Protein AF-A0A5A9EQP7-F1 (afdb_monomer_lite)

Radius of gyration: 14.9 Å; chains: 1; bounding box: 34×25×43 Å

Foldseek 3Di:
DQFAEAEDQVPDDQDPDPQSNVQQVVQVVVCSRCVPDAPDWDDDPNDIWGKHWDDRPQKIKMWTWDKDWDFDPPPDWDDDPNDIDRDIHIYIYTDDIDMDGD

Sequence (102 aa):
MIRPVLVDYNGIAFPADDDDAAALHAVLLKTIRNPFKPDHVQPLAGEPVLVMSINHGRRAAGVAYRFDVRSPPPGTVYRVGNRLTDEPYVLLSIRHMVVGTR

pLDDT: mean 83.04, std 14.2, range [38.78, 96.12]

Structure (mmCIF, N/CA/C/O backbone):
data_AF-A0A5A9EQP7-F1
#
_entry.id   AF-A0A5A9EQP7-F1
#
loop_
_atom_site.group_PDB
_atom_site.id
_atom_site.type_symbol
_atom_site.label_atom_id
_atom_site.label_alt_id
_atom_site.label_comp_id
_atom_site.label_asym_id
_atom_site.label_entity_id
_atom_site.label_seq_id
_atom_site.pdbx_PDB_ins_code
_atom_site.Cartn_x
_atom_site.Cartn_y
_atom_site.Cartn_z
_atom_site.occupancy
_atom_site.B_iso_or_equiv
_atom_site.auth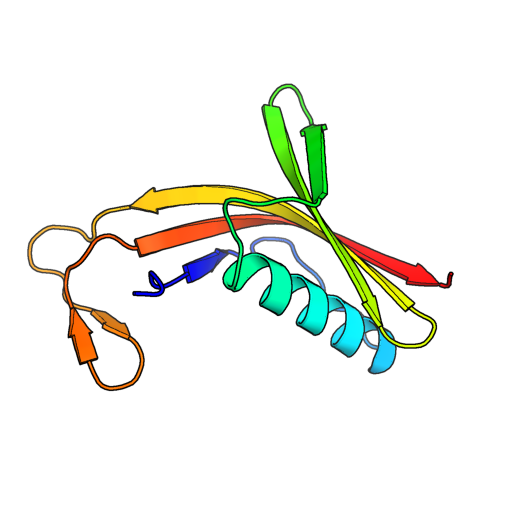_seq_id
_atom_site.auth_comp_id
_atom_site.auth_asym_id
_atom_site.auth_atom_id
_atom_site.pdbx_PDB_model_num
ATOM 1 N N . MET A 1 1 ? -0.955 14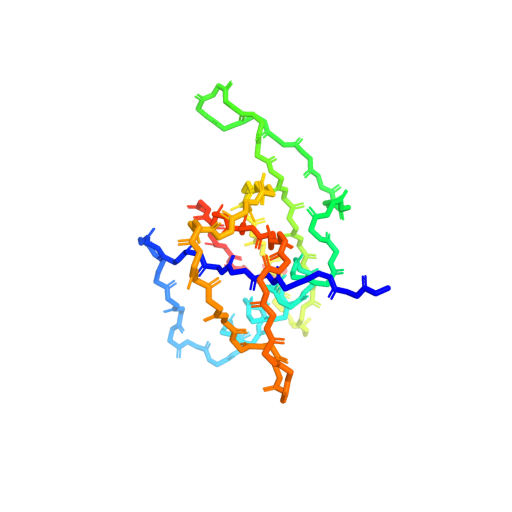.056 12.876 1.00 39.47 1 MET A N 1
ATOM 2 C CA . MET A 1 1 ? -0.673 12.726 13.458 1.00 39.47 1 MET A CA 1
ATOM 3 C C . MET A 1 1 ? -0.874 11.695 12.349 1.00 39.47 1 MET A C 1
ATOM 5 O O . MET A 1 1 ? -1.934 11.714 11.736 1.00 39.47 1 MET A O 1
ATOM 9 N N . ILE A 1 2 ? 0.152 10.916 11.988 1.00 38.78 2 ILE A N 1
ATOM 10 C CA . ILE A 1 2 ? 0.105 9.966 10.857 1.00 38.78 2 ILE A CA 1
ATOM 11 C C . ILE A 1 2 ? -0.498 8.655 11.378 1.00 38.78 2 ILE A C 1
ATOM 13 O O . ILE A 1 2 ? 0.044 8.074 12.314 1.00 38.78 2 ILE A O 1
ATOM 17 N N . ARG A 1 3 ? -1.642 8.230 10.829 1.00 42.56 3 ARG A N 1
ATOM 18 C CA . ARG A 1 3 ? -2.318 6.986 11.234 1.00 42.56 3 ARG A CA 1
ATOM 19 C C . ARG A 1 3 ? -1.489 5.767 10.798 1.00 42.56 3 ARG A C 1
ATOM 21 O O . ARG A 1 3 ? -0.893 5.826 9.722 1.00 42.56 3 ARG A O 1
ATOM 28 N N . PRO A 1 4 ? -1.441 4.682 11.589 1.00 39.66 4 PRO A N 1
ATOM 29 C CA . PRO A 1 4 ? -0.756 3.454 11.193 1.00 39.66 4 PRO A CA 1
ATOM 30 C C . PRO A 1 4 ? -1.414 2.845 9.952 1.00 39.66 4 PRO A C 1
ATOM 32 O O . PRO A 1 4 ? -2.640 2.858 9.831 1.00 39.66 4 PRO A O 1
ATOM 35 N N . VAL A 1 5 ? -0.585 2.337 9.037 1.00 48.38 5 VAL A N 1
ATOM 36 C CA . VAL A 1 5 ? -1.006 1.769 7.755 1.00 48.38 5 VAL A CA 1
ATOM 37 C C . VAL A 1 5 ? -0.562 0.310 7.663 1.00 48.38 5 VAL A C 1
ATOM 39 O O . VAL A 1 5 ? 0.636 0.039 7.709 1.00 48.38 5 VAL A O 1
ATOM 42 N N . LEU A 1 6 ? -1.508 -0.621 7.532 1.00 45.94 6 LEU A N 1
ATOM 43 C CA . LEU A 1 6 ? -1.233 -2.040 7.267 1.00 45.94 6 LEU A CA 1
ATOM 44 C C . LEU A 1 6 ? -1.376 -2.326 5.773 1.00 45.94 6 LEU A C 1
ATOM 46 O O . LEU A 1 6 ? -2.305 -1.816 5.157 1.00 45.94 6 LEU A O 1
ATOM 50 N N . VAL A 1 7 ? -0.481 -3.130 5.199 1.00 57.75 7 VAL A N 1
ATOM 51 C CA . VAL A 1 7 ? -0.490 -3.470 3.768 1.00 57.75 7 VAL A CA 1
ATOM 52 C C . VAL A 1 7 ? -0.698 -4.974 3.617 1.00 57.75 7 VAL A C 1
ATOM 54 O O . VAL A 1 7 ? 0.131 -5.754 4.081 1.00 57.75 7 VAL A O 1
ATOM 57 N N . ASP A 1 8 ? -1.806 -5.374 2.994 1.00 61.19 8 ASP A N 1
ATOM 58 C CA . ASP A 1 8 ? -2.056 -6.769 2.615 1.00 61.19 8 ASP A CA 1
ATOM 59 C C . ASP A 1 8 ? -1.457 -7.043 1.222 1.00 61.19 8 ASP A C 1
ATOM 61 O O . ASP A 1 8 ? -1.841 -6.388 0.249 1.00 61.19 8 ASP A O 1
ATOM 65 N N . TYR A 1 9 ? -0.506 -7.984 1.150 1.00 60.06 9 TYR A N 1
ATOM 66 C CA . TYR A 1 9 ? 0.213 -8.379 -0.070 1.00 60.06 9 TYR A CA 1
ATOM 67 C C . TYR A 1 9 ? -0.318 -9.662 -0.724 1.00 60.06 9 TYR A C 1
ATOM 69 O O . TYR A 1 9 ? 0.360 -10.222 -1.588 1.00 60.06 9 TYR A O 1
ATOM 77 N N . ASN A 1 10 ? -1.484 -10.173 -0.320 1.00 53.34 10 ASN A N 1
ATOM 78 C CA . ASN A 1 10 ? -2.037 -11.403 -0.888 1.00 53.34 10 ASN A CA 1
ATOM 79 C C . ASN A 1 10 ? -2.038 -11.371 -2.436 1.00 53.34 10 ASN A C 1
ATOM 81 O O . ASN A 1 10 ? -2.802 -10.633 -3.053 1.00 53.34 10 ASN A O 1
ATOM 85 N N . GLY A 1 11 ? -1.173 -12.187 -3.058 1.00 51.34 11 GLY A N 1
ATOM 86 C CA . GLY A 1 11 ? -1.052 -12.323 -4.517 1.00 51.34 11 GLY A CA 1
ATOM 87 C C . GLY A 1 11 ? -0.003 -11.439 -5.208 1.00 51.34 11 GLY A C 1
ATOM 88 O O . GLY A 1 11 ? -0.021 -11.348 -6.434 1.00 51.34 11 GLY A O 1
ATOM 89 N N . ILE A 1 12 ? 0.906 -10.793 -4.471 1.00 58.34 12 ILE A N 1
ATOM 90 C CA . ILE A 1 12 ? 1.898 -9.868 -5.042 1.00 58.34 12 ILE A CA 1
ATOM 91 C C . ILE A 1 12 ? 3.274 -10.532 -5.145 1.00 58.34 12 ILE A C 1
ATOM 93 O O . ILE A 1 12 ? 3.868 -10.917 -4.140 1.00 58.34 12 ILE A O 1
ATOM 97 N N . ALA A 1 13 ? 3.796 -10.631 -6.371 1.00 57.75 13 ALA A N 1
ATOM 98 C CA . ALA A 1 13 ? 5.179 -11.014 -6.635 1.00 57.75 13 ALA A CA 1
ATOM 99 C C . ALA A 1 13 ? 6.052 -9.757 -6.748 1.00 57.75 13 ALA A C 1
ATOM 101 O O . ALA A 1 13 ? 5.717 -8.831 -7.490 1.00 57.75 13 ALA A O 1
ATOM 102 N N . PHE A 1 14 ? 7.172 -9.729 -6.027 1.00 61.84 14 PHE A N 1
ATOM 103 C CA . PHE A 1 14 ? 8.190 -8.700 -6.217 1.00 61.84 14 PHE A CA 1
ATOM 104 C C . PHE A 1 14 ? 9.129 -9.107 -7.367 1.00 61.84 14 PHE A C 1
ATOM 106 O O . PHE A 1 14 ? 9.474 -10.286 -7.479 1.00 61.84 14 PHE A O 1
ATOM 113 N N . PRO A 1 15 ? 9.529 -8.164 -8.234 1.00 66.25 15 PRO A N 1
ATOM 114 C CA . PRO A 1 15 ? 10.505 -8.403 -9.286 1.00 66.25 15 PRO A CA 1
ATOM 115 C C . PRO A 1 15 ? 11.868 -8.743 -8.674 1.00 66.25 15 PRO A C 1
ATOM 117 O O . PRO A 1 15 ? 12.208 -8.270 -7.592 1.00 66.25 15 PRO A O 1
ATOM 120 N N . ALA A 1 16 ? 12.640 -9.574 -9.377 1.00 66.75 16 ALA A N 1
ATOM 121 C CA . ALA A 1 16 ? 13.981 -9.981 -8.953 1.00 66.75 16 ALA A CA 1
ATOM 122 C C . ALA A 1 16 ? 15.057 -8.907 -9.213 1.00 66.75 16 ALA A C 1
ATOM 124 O O . ALA A 1 16 ? 16.170 -9.035 -8.716 1.00 66.75 16 ALA A O 1
ATOM 125 N N . ASP A 1 17 ? 14.740 -7.888 -10.014 1.00 83.19 17 ASP A N 1
ATOM 126 C CA . ASP A 1 17 ? 15.631 -6.775 -10.343 1.00 83.19 17 ASP A CA 1
ATOM 127 C C . ASP A 1 17 ? 15.580 -5.701 -9.243 1.00 83.19 17 ASP A C 1
ATOM 129 O O . ASP A 1 17 ? 14.498 -5.251 -8.850 1.00 83.19 17 ASP A O 1
ATOM 133 N N . ASP A 1 18 ? 16.754 -5.299 -8.745 1.00 83.12 18 ASP A N 1
ATOM 134 C CA . ASP A 1 18 ? 16.889 -4.371 -7.616 1.00 83.12 18 ASP A CA 1
ATOM 135 C C . ASP A 1 18 ? 16.307 -2.978 -7.914 1.00 83.12 18 ASP A C 1
ATOM 137 O O . ASP A 1 18 ? 15.703 -2.365 -7.028 1.00 83.12 18 ASP A O 1
ATOM 141 N N . ASP A 1 19 ? 16.431 -2.479 -9.151 1.00 85.00 19 ASP A N 1
ATOM 142 C CA . ASP A 1 19 ? 15.890 -1.169 -9.536 1.00 85.00 19 ASP A CA 1
ATOM 143 C C . ASP A 1 19 ? 14.359 -1.212 -9.585 1.00 85.00 19 ASP A C 1
ATOM 145 O O . ASP A 1 19 ? 13.677 -0.281 -9.138 1.00 85.00 19 ASP A O 1
ATOM 149 N N . ASP A 1 20 ? 13.808 -2.305 -10.111 1.00 83.25 20 ASP A N 1
ATOM 150 C CA . ASP A 1 20 ? 12.367 -2.524 -10.158 1.00 83.25 20 ASP A CA 1
ATOM 151 C C . ASP A 1 20 ? 11.785 -2.684 -8.740 1.00 83.25 20 ASP A C 1
ATOM 153 O O . ASP A 1 20 ? 10.749 -2.091 -8.413 1.00 83.25 20 ASP A O 1
ATOM 157 N N . ALA A 1 21 ? 12.476 -3.416 -7.859 1.00 85.12 21 ALA A N 1
ATOM 158 C CA . ALA A 1 21 ? 12.104 -3.554 -6.454 1.00 85.12 21 ALA A CA 1
ATOM 159 C C . ALA A 1 21 ? 12.173 -2.208 -5.708 1.00 85.12 21 ALA A C 1
ATOM 161 O O . ALA A 1 21 ? 11.254 -1.869 -4.954 1.00 85.12 21 ALA A O 1
ATOM 162 N N . ALA A 1 22 ? 13.209 -1.400 -5.957 1.00 88.44 22 ALA A N 1
ATOM 163 C CA . ALA A 1 22 ? 13.345 -0.062 -5.386 1.00 88.44 22 ALA A CA 1
ATOM 164 C C . ALA A 1 22 ? 12.209 0.871 -5.833 1.00 88.44 22 ALA A C 1
ATOM 166 O O . ALA A 1 22 ? 11.630 1.589 -5.008 1.00 88.44 22 ALA A O 1
ATOM 167 N N . ALA A 1 23 ? 11.830 0.824 -7.113 1.00 90.00 23 ALA A N 1
ATOM 168 C CA . ALA A 1 23 ? 10.715 1.600 -7.643 1.00 90.00 23 ALA A CA 1
ATOM 169 C C . ALA A 1 23 ? 9.379 1.197 -6.996 1.00 90.00 23 ALA A C 1
ATOM 171 O O . ALA A 1 23 ? 8.624 2.069 -6.549 1.00 90.00 23 ALA A O 1
ATOM 172 N N . LEU A 1 24 ? 9.109 -0.109 -6.874 1.00 90.19 24 LEU A N 1
ATOM 173 C CA . LEU A 1 24 ? 7.920 -0.628 -6.191 1.00 90.19 24 LEU A CA 1
ATOM 174 C C . LEU A 1 24 ? 7.886 -0.244 -4.705 1.00 90.19 24 LEU A C 1
ATOM 176 O O . LEU A 1 24 ? 6.849 0.177 -4.187 1.00 90.19 24 LEU A O 1
ATOM 180 N N . HIS A 1 25 ? 9.021 -0.318 -4.016 1.00 89.69 25 HIS A N 1
ATOM 181 C CA . HIS A 1 25 ? 9.122 0.117 -2.627 1.00 89.69 25 HIS A CA 1
ATOM 182 C C . HIS A 1 25 ? 8.846 1.623 -2.478 1.00 89.69 25 HIS A C 1
ATOM 184 O O . HIS A 1 25 ? 8.119 2.045 -1.573 1.00 89.69 25 HIS A O 1
ATOM 190 N N . ALA A 1 26 ? 9.352 2.447 -3.398 1.00 92.31 26 ALA A N 1
ATOM 191 C CA . ALA A 1 26 ? 9.135 3.888 -3.380 1.00 92.31 26 ALA A CA 1
ATOM 192 C C . ALA A 1 26 ? 7.651 4.265 -3.554 1.00 92.31 26 ALA A C 1
ATOM 194 O O . ALA A 1 26 ? 7.146 5.137 -2.837 1.00 92.31 26 ALA A O 1
ATOM 195 N N . VAL A 1 27 ? 6.920 3.595 -4.455 1.00 93.88 27 VAL A N 1
ATOM 196 C CA . VAL A 1 27 ? 5.479 3.851 -4.637 1.00 93.88 27 VAL A CA 1
ATOM 197 C C . VAL A 1 27 ? 4.653 3.341 -3.451 1.00 93.88 27 VAL A C 1
ATOM 199 O O . VAL A 1 27 ? 3.705 4.015 -3.041 1.00 93.88 27 VAL A O 1
ATOM 202 N N . LEU A 1 28 ? 5.037 2.229 -2.816 1.00 91.69 28 LEU A N 1
ATOM 203 C CA . LEU A 1 28 ? 4.403 1.764 -1.577 1.00 91.69 28 LEU A CA 1
ATOM 204 C C . LEU A 1 28 ? 4.569 2.786 -0.445 1.00 91.69 28 LEU A C 1
ATOM 206 O O . LEU A 1 28 ? 3.589 3.156 0.202 1.00 91.69 28 LEU A O 1
ATOM 210 N N . LEU A 1 29 ? 5.778 3.324 -0.255 1.00 92.44 29 LEU A N 1
ATOM 211 C CA . LEU A 1 29 ? 6.033 4.390 0.719 1.00 92.44 29 LEU A CA 1
ATOM 212 C C . LEU A 1 29 ? 5.204 5.647 0.428 1.00 92.44 29 LEU A C 1
ATOM 214 O O . LEU A 1 29 ? 4.655 6.248 1.356 1.00 92.44 29 LEU A O 1
ATOM 218 N N . LYS A 1 30 ? 5.083 6.045 -0.846 1.00 94.50 30 LYS A N 1
ATOM 219 C CA . LYS A 1 30 ? 4.220 7.165 -1.261 1.00 94.50 30 LYS A CA 1
ATOM 220 C C . LYS A 1 30 ? 2.761 6.904 -0.875 1.00 94.50 30 LYS A C 1
ATOM 222 O O . LYS A 1 30 ? 2.114 7.786 -0.310 1.00 94.50 30 LYS A O 1
ATOM 227 N N . THR A 1 31 ? 2.284 5.686 -1.120 1.00 93.31 31 THR A N 1
ATOM 228 C CA . THR A 1 31 ? 0.918 5.246 -0.811 1.00 93.31 31 THR A CA 1
ATOM 229 C C . THR A 1 31 ? 0.641 5.274 0.692 1.00 93.31 31 THR A C 1
ATOM 231 O O . THR A 1 31 ? -0.349 5.857 1.122 1.00 93.31 31 THR A O 1
ATOM 234 N N . ILE A 1 32 ? 1.553 4.739 1.508 1.00 90.19 32 ILE A N 1
ATOM 235 C CA . ILE A 1 32 ? 1.451 4.740 2.976 1.00 90.19 32 ILE A CA 1
ATOM 236 C C . ILE A 1 32 ? 1.434 6.163 3.545 1.00 90.19 32 ILE A C 1
ATOM 238 O O . ILE A 1 32 ? 0.697 6.453 4.485 1.00 90.19 32 ILE A O 1
ATOM 242 N N . ARG A 1 33 ? 2.241 7.071 2.987 1.00 90.88 33 ARG A N 1
ATOM 243 C CA . ARG A 1 33 ? 2.303 8.464 3.454 1.00 90.88 33 ARG A CA 1
ATOM 244 C C . ARG A 1 33 ? 1.048 9.258 3.100 1.00 90.88 33 ARG A C 1
ATOM 246 O O . ARG A 1 33 ? 0.682 10.154 3.854 1.00 90.88 33 ARG A O 1
ATOM 253 N N . ASN A 1 34 ? 0.404 8.945 1.974 1.00 92.44 34 ASN A N 1
ATOM 254 C CA . ASN A 1 34 ? -0.735 9.698 1.446 1.00 92.44 34 ASN A CA 1
ATOM 255 C C . ASN A 1 34 ? -1.882 8.790 0.951 1.00 92.44 34 ASN A C 1
ATOM 257 O O . ASN A 1 34 ? -2.293 8.905 -0.205 1.00 92.44 34 ASN A O 1
ATOM 261 N N . PRO A 1 35 ? -2.463 7.933 1.810 1.00 90.31 35 PRO A N 1
ATOM 262 C CA . PRO A 1 35 ? -3.428 6.914 1.381 1.00 90.31 35 PRO A CA 1
ATOM 263 C C . PRO A 1 35 ? -4.773 7.492 0.906 1.00 90.31 35 PRO A C 1
ATOM 265 O O . PRO A 1 35 ? -5.555 6.800 0.266 1.00 90.31 35 PRO A O 1
ATOM 268 N N . PHE A 1 36 ? -5.048 8.765 1.209 1.00 91.75 36 PHE A N 1
ATOM 269 C CA . PHE A 1 36 ? -6.281 9.471 0.834 1.00 91.75 36 PHE A CA 1
ATOM 270 C C . PHE A 1 36 ? -6.114 10.401 -0.377 1.00 91.75 36 PHE A C 1
ATOM 272 O O . PHE A 1 36 ? -7.057 11.094 -0.748 1.00 91.75 36 PHE A O 1
ATOM 279 N N . LYS A 1 37 ? -4.910 10.487 -0.954 1.00 94.69 37 LYS A N 1
ATOM 280 C CA . LYS A 1 37 ? -4.594 11.397 -2.065 1.00 94.69 37 LYS A CA 1
ATOM 281 C C . LYS A 1 37 ? -3.949 10.618 -3.213 1.00 94.69 37 LYS A C 1
ATOM 283 O O . LYS A 1 37 ? -2.750 10.783 -3.436 1.00 94.69 37 LYS A O 1
ATOM 288 N N . PRO A 1 38 ? -4.696 9.726 -3.884 1.00 94.69 38 PRO A N 1
ATOM 289 C CA . PRO A 1 38 ? -4.166 9.009 -5.035 1.00 94.69 38 PRO A CA 1
ATOM 290 C C . PRO A 1 38 ? -3.884 9.966 -6.195 1.00 94.69 38 PRO A C 1
ATOM 292 O O . PRO A 1 38 ? -4.478 11.040 -6.276 1.00 94.69 38 PRO A O 1
ATOM 295 N N . ASP A 1 39 ? -3.014 9.548 -7.111 1.00 95.75 39 ASP A N 1
ATOM 296 C CA . ASP A 1 39 ? -2.793 10.292 -8.353 1.00 95.75 39 ASP A CA 1
ATOM 297 C C . ASP A 1 39 ? -3.999 10.133 -9.292 1.00 95.75 39 ASP A C 1
ATOM 299 O O . ASP A 1 39 ? -4.401 11.081 -9.965 1.00 95.75 39 ASP A O 1
ATOM 303 N N . HIS A 1 40 ? -4.610 8.941 -9.297 1.00 93.12 40 HIS A N 1
ATOM 304 C CA . HIS A 1 40 ? -5.781 8.621 -10.109 1.00 93.12 40 HIS A CA 1
ATOM 305 C C . HIS A 1 40 ? -6.768 7.707 -9.376 1.00 93.12 40 HIS A C 1
ATOM 307 O O . HIS A 1 40 ? -6.412 6.966 -8.462 1.00 93.12 40 HIS A O 1
ATOM 313 N N . VAL A 1 41 ? -8.024 7.731 -9.817 1.00 93.19 41 VAL A N 1
ATOM 314 C CA . VAL A 1 41 ? -9.061 6.777 -9.409 1.00 93.19 41 VAL A CA 1
ATOM 315 C C . VAL A 1 41 ? -9.572 6.102 -10.672 1.00 93.19 41 VAL A C 1
ATOM 317 O O . VAL A 1 41 ? -9.930 6.789 -11.628 1.00 93.19 41 VAL A O 1
ATOM 320 N N . GLN A 1 42 ? -9.586 4.772 -10.692 1.00 88.12 42 GLN A N 1
ATOM 321 C CA . GLN A 1 42 ? -9.983 3.992 -11.861 1.00 88.12 42 GLN A CA 1
ATOM 322 C C . GLN A 1 42 ? -11.009 2.925 -11.463 1.00 88.12 42 GLN A C 1
ATOM 324 O O . GLN A 1 42 ? -10.878 2.340 -10.391 1.00 88.12 42 GLN A O 1
ATOM 329 N N . PRO A 1 43 ? -12.030 2.639 -12.288 1.00 86.31 43 PRO A N 1
ATOM 330 C CA . PRO A 1 43 ? -12.876 1.473 -12.076 1.00 86.31 43 PRO A CA 1
ATOM 331 C C . PRO A 1 43 ? -12.116 0.191 -12.449 1.00 86.31 43 PRO A C 1
ATOM 333 O O . PRO A 1 43 ? -11.608 0.066 -13.563 1.00 86.31 43 PRO A O 1
ATOM 336 N N . LEU A 1 44 ? -12.076 -0.782 -11.542 1.00 76.88 44 LEU A N 1
ATOM 337 C CA . LEU A 1 44 ? -11.536 -2.120 -11.771 1.00 76.88 44 LEU A CA 1
ATOM 338 C C . LEU A 1 44 ? -12.575 -3.149 -11.327 1.00 76.88 44 LEU A C 1
ATOM 340 O O . LEU A 1 44 ? -13.006 -3.136 -10.178 1.00 76.88 44 LEU A O 1
ATOM 344 N N . ALA A 1 45 ? -13.002 -4.019 -12.247 1.00 78.56 45 ALA A N 1
ATOM 345 C CA . ALA A 1 45 ? -14.054 -5.014 -12.000 1.00 78.56 45 ALA A CA 1
ATOM 346 C C . ALA A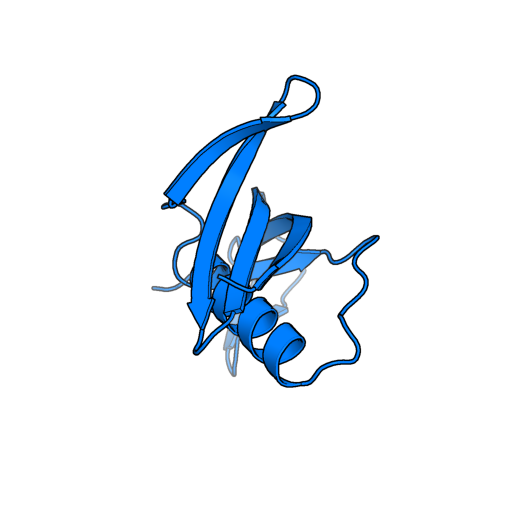 1 45 ? -15.349 -4.422 -11.386 1.00 78.56 45 ALA A C 1
ATOM 348 O O . ALA A 1 45 ? -16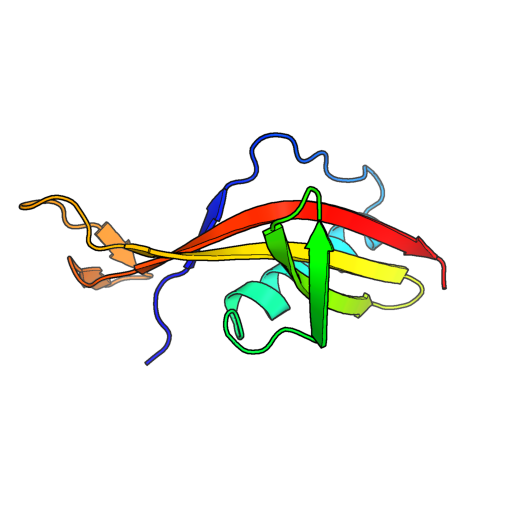.022 -5.069 -10.592 1.00 78.56 45 ALA A O 1
ATOM 349 N N . GLY A 1 46 ? -15.694 -3.182 -11.756 1.00 81.69 46 GLY A N 1
ATOM 350 C CA . GLY A 1 46 ? -16.889 -2.484 -11.266 1.00 81.69 46 GLY A CA 1
ATOM 351 C C . GLY A 1 46 ? -16.716 -1.740 -9.938 1.00 81.69 46 GLY A C 1
ATOM 352 O O . GLY A 1 46 ? -17.645 -1.059 -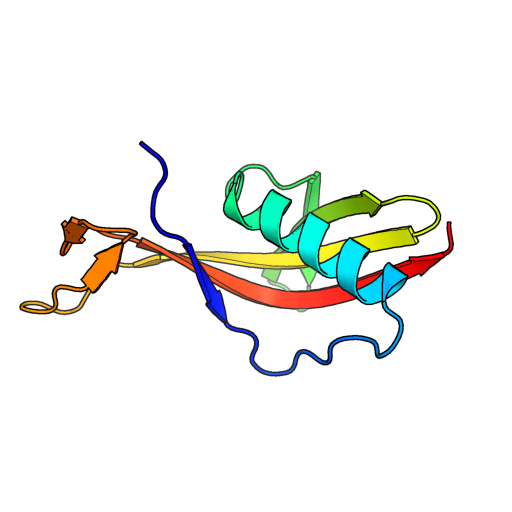9.513 1.00 81.69 46 GLY A O 1
ATOM 353 N N . GLU A 1 47 ? -15.541 -1.797 -9.307 1.00 81.38 47 GLU A N 1
ATOM 354 C CA . GLU A 1 47 ? -15.247 -1.068 -8.069 1.00 81.38 47 GLU A CA 1
ATOM 355 C C . GLU A 1 47 ? -14.236 0.066 -8.303 1.00 81.38 47 GLU A C 1
ATOM 357 O O . GLU A 1 47 ? -13.297 -0.103 -9.086 1.00 81.38 47 GLU A O 1
ATOM 362 N N . PRO A 1 48 ? -14.360 1.219 -7.619 1.00 86.06 48 PRO A N 1
ATOM 363 C CA . PRO A 1 48 ? -13.329 2.246 -7.665 1.00 86.06 48 PRO A CA 1
ATOM 364 C C . PRO A 1 48 ? -12.073 1.769 -6.923 1.00 86.06 48 PRO A C 1
ATOM 366 O O . PRO A 1 48 ? -12.107 1.484 -5.724 1.00 86.06 48 PRO A O 1
ATOM 369 N N . VAL A 1 49 ? -10.948 1.724 -7.633 1.00 89.31 49 VAL A N 1
ATOM 370 C CA . VAL A 1 49 ? -9.615 1.503 -7.066 1.00 89.31 49 VAL A CA 1
ATOM 371 C C . VAL A 1 49 ? -8.786 2.778 -7.149 1.00 89.31 49 VAL A C 1
ATOM 373 O O . VAL A 1 49 ? -8.874 3.555 -8.103 1.00 89.31 49 VAL A O 1
ATOM 376 N N . LEU A 1 50 ? -7.983 3.005 -6.117 1.00 94.44 50 LEU A N 1
ATOM 377 C CA . LEU A 1 50 ? -7.100 4.154 -5.999 1.00 94.44 50 LEU A CA 1
ATOM 378 C C . LEU A 1 50 ? -5.748 3.783 -6.595 1.00 94.44 50 LEU A C 1
ATOM 380 O O . LEU A 1 50 ? -5.214 2.719 -6.298 1.00 94.44 50 LEU A O 1
ATOM 384 N N . VAL A 1 51 ? -5.192 4.651 -7.429 1.00 94.00 51 VAL A N 1
ATOM 385 C CA . VAL A 1 51 ? -3.930 4.407 -8.127 1.00 94.00 51 VAL A CA 1
ATOM 386 C C . VAL A 1 51 ? -2.898 5.425 -7.664 1.00 94.00 51 VAL A C 1
ATOM 388 O O . VAL A 1 51 ? -3.128 6.635 -7.698 1.00 94.00 51 VAL A O 1
ATOM 391 N N . MET A 1 52 ? -1.750 4.920 -7.226 1.00 96.12 52 MET A N 1
ATOM 392 C CA . MET A 1 52 ? -0.565 5.708 -6.903 1.00 96.12 52 MET A CA 1
ATOM 393 C C . MET A 1 52 ? 0.558 5.330 -7.860 1.00 96.12 52 MET A C 1
ATOM 395 O O . MET A 1 52 ? 0.756 4.148 -8.126 1.00 96.12 52 MET A O 1
ATOM 399 N N . SER A 1 53 ? 1.318 6.305 -8.341 1.00 95.00 53 SER A N 1
ATOM 400 C CA . SER A 1 53 ? 2.493 6.076 -9.174 1.00 95.00 53 SER A CA 1
ATOM 401 C C . SER A 1 53 ? 3.694 6.913 -8.738 1.00 95.00 53 SER A C 1
ATOM 403 O O . SER A 1 53 ? 3.581 7.941 -8.062 1.00 95.00 53 SER A O 1
ATOM 405 N N . ILE A 1 54 ? 4.890 6.454 -9.092 1.00 95.00 54 ILE A N 1
ATOM 406 C CA . ILE A 1 54 ? 6.126 7.206 -8.899 1.00 95.00 54 ILE A CA 1
ATOM 407 C C . ILE A 1 54 ? 7.107 6.912 -10.029 1.00 95.00 54 ILE A C 1
ATOM 409 O O . ILE A 1 54 ? 7.158 5.799 -10.549 1.00 95.00 54 ILE A O 1
ATOM 413 N N . ASN A 1 55 ? 7.926 7.906 -10.361 1.00 93.00 55 ASN A N 1
ATOM 414 C CA . ASN A 1 55 ? 9.123 7.698 -11.164 1.00 93.00 55 ASN A CA 1
ATOM 415 C C . ASN A 1 55 ? 10.320 7.530 -10.220 1.00 93.00 55 ASN A C 1
ATOM 417 O O . ASN A 1 55 ? 10.543 8.377 -9.352 1.00 93.00 55 ASN A O 1
ATOM 421 N N . HIS A 1 56 ? 11.082 6.453 -10.389 1.00 89.38 56 HIS A N 1
ATOM 422 C CA . HIS A 1 56 ? 12.276 6.144 -9.610 1.00 89.38 56 HIS A CA 1
ATOM 423 C C . HIS A 1 56 ? 13.432 5.812 -10.561 1.00 89.38 56 HIS A C 1
ATOM 425 O O . HIS A 1 56 ? 13.483 4.741 -11.163 1.00 89.38 56 HIS A O 1
ATOM 431 N N . GLY A 1 57 ? 14.340 6.772 -10.758 1.00 88.06 57 GLY A N 1
ATOM 432 C CA . GLY A 1 57 ? 15.401 6.652 -11.759 1.00 88.06 57 GLY A CA 1
ATOM 433 C C . GLY A 1 57 ? 14.832 6.494 -13.175 1.00 88.06 57 GLY A C 1
ATOM 434 O O . GLY A 1 57 ? 14.121 7.372 -13.664 1.00 88.06 57 GLY A O 1
ATOM 435 N N . ARG A 1 58 ? 15.154 5.372 -13.834 1.00 89.19 58 ARG A N 1
ATOM 436 C CA . ARG A 1 58 ? 14.654 5.009 -15.177 1.00 89.19 58 ARG A CA 1
ATOM 437 C C . ARG A 1 58 ? 13.358 4.189 -15.151 1.00 89.19 58 ARG A C 1
ATOM 439 O O . ARG A 1 58 ? 12.844 3.830 -16.209 1.00 89.19 58 ARG A O 1
ATOM 446 N N . ARG A 1 59 ? 12.846 3.877 -13.960 1.00 90.94 59 ARG A N 1
ATOM 447 C CA . ARG A 1 59 ? 11.662 3.042 -13.764 1.00 90.94 59 ARG A CA 1
ATOM 448 C C . ARG A 1 59 ? 10.455 3.893 -13.393 1.00 90.94 59 ARG A C 1
ATOM 450 O O . ARG A 1 59 ? 10.579 4.913 -12.711 1.00 90.94 59 ARG A O 1
ATOM 457 N N . ALA A 1 60 ? 9.283 3.445 -13.814 1.00 91.50 60 ALA A N 1
ATOM 458 C CA . ALA A 1 60 ? 7.998 3.941 -13.352 1.00 91.50 60 ALA A CA 1
ATOM 459 C C . ALA A 1 60 ? 7.281 2.804 -12.622 1.00 91.50 60 ALA A C 1
ATOM 461 O O . ALA A 1 60 ? 7.164 1.701 -13.151 1.00 91.50 60 ALA A O 1
ATOM 462 N N . ALA A 1 61 ? 6.813 3.067 -11.407 1.00 92.38 61 ALA A N 1
ATOM 463 C CA . ALA A 1 61 ? 6.098 2.097 -10.592 1.00 92.38 61 ALA A CA 1
ATOM 464 C C . ALA A 1 61 ? 4.688 2.593 -10.278 1.00 92.38 61 ALA A C 1
ATOM 466 O O . ALA A 1 61 ? 4.471 3.788 -10.073 1.00 92.38 61 ALA A O 1
ATOM 467 N N . GLY A 1 62 ? 3.737 1.666 -10.228 1.00 92.38 62 GLY A N 1
ATOM 468 C CA . GLY A 1 62 ? 2.327 1.921 -9.978 1.00 92.38 62 GLY A CA 1
ATOM 469 C C . GLY A 1 62 ? 1.729 0.890 -9.030 1.00 92.38 62 GLY A C 1
ATOM 470 O O . GLY A 1 62 ? 2.067 -0.292 -9.082 1.00 92.38 62 GLY A O 1
ATOM 471 N N . VAL A 1 63 ? 0.828 1.339 -8.164 1.00 91.75 63 VAL A N 1
ATOM 472 C CA . VAL A 1 63 ? 0.101 0.500 -7.211 1.00 91.75 63 VAL A CA 1
ATOM 473 C C . VAL A 1 63 ? -1.374 0.859 -7.261 1.00 91.75 63 VAL A C 1
ATOM 475 O O . VAL A 1 63 ? -1.734 2.024 -7.094 1.00 91.75 63 VAL A O 1
ATOM 478 N N . ALA A 1 64 ? -2.223 -0.147 -7.457 1.00 90.56 64 ALA A N 1
ATOM 479 C CA . ALA A 1 64 ? -3.668 -0.030 -7.314 1.00 90.56 64 ALA A CA 1
ATOM 480 C C . ALA A 1 64 ? -4.089 -0.597 -5.956 1.00 90.56 64 ALA A C 1
ATOM 482 O O . ALA A 1 64 ? -3.750 -1.736 -5.626 1.00 90.56 64 ALA A O 1
ATOM 483 N N . TYR A 1 65 ? -4.827 0.177 -5.168 1.00 90.81 65 TYR A N 1
ATOM 484 C CA . TYR A 1 65 ? -5.184 -0.175 -3.800 1.00 90.81 65 TYR A CA 1
ATOM 485 C C . TYR A 1 65 ? -6.581 0.310 -3.408 1.00 90.81 65 TYR A C 1
ATOM 487 O O . TYR A 1 65 ? -7.182 1.178 -4.041 1.00 90.81 65 TYR A O 1
ATOM 495 N N . ARG A 1 66 ? -7.090 -0.262 -2.318 1.00 90.88 66 ARG A N 1
ATOM 496 C CA . ARG A 1 66 ? -8.222 0.259 -1.545 1.00 90.88 66 ARG A CA 1
ATOM 497 C C . ARG A 1 66 ? -7.732 0.597 -0.144 1.00 90.88 66 ARG A C 1
ATOM 499 O O . ARG A 1 66 ? -6.796 -0.044 0.331 1.00 90.88 66 ARG A O 1
ATOM 506 N N . PHE A 1 67 ? -8.352 1.573 0.509 1.00 89.94 67 PHE A N 1
ATOM 507 C CA . PHE A 1 67 ? -8.135 1.801 1.934 1.00 89.94 67 PHE A CA 1
ATOM 508 C C . PHE A 1 67 ? -9.434 1.604 2.711 1.00 89.94 67 PHE A C 1
ATOM 510 O O . PHE A 1 67 ? -10.502 1.966 2.226 1.00 89.94 67 PHE A O 1
ATOM 517 N N . ASP A 1 68 ? -9.309 1.105 3.936 1.00 90.25 68 ASP A N 1
ATOM 518 C CA . ASP A 1 68 ? -10.364 1.088 4.945 1.00 90.25 68 ASP A CA 1
ATOM 519 C C . ASP A 1 68 ? -9.817 1.650 6.257 1.00 90.25 68 ASP A C 1
ATOM 521 O O . ASP A 1 68 ? -8.634 1.501 6.563 1.00 90.25 68 ASP A O 1
ATOM 525 N N . VAL A 1 69 ? -10.671 2.274 7.067 1.00 90.62 69 VAL A N 1
ATOM 526 C CA . VAL A 1 69 ? -10.332 2.604 8.458 1.00 90.62 69 VAL A CA 1
ATOM 527 C C . VAL A 1 69 ? -10.933 1.525 9.346 1.00 90.62 69 VAL A C 1
ATOM 529 O O . VAL A 1 69 ? -12.147 1.336 9.347 1.00 90.62 69 VAL A O 1
ATOM 532 N N . ARG A 1 70 ? -10.093 0.806 10.091 1.00 89.44 70 ARG A N 1
ATOM 533 C CA . ARG A 1 70 ? -10.517 -0.284 10.972 1.00 89.44 70 ARG A CA 1
ATOM 534 C C . ARG A 1 70 ? -10.170 0.027 12.414 1.00 89.44 70 ARG A C 1
ATOM 536 O O . ARG A 1 70 ? -9.073 0.492 12.707 1.00 89.44 70 ARG A O 1
ATOM 543 N N . SER A 1 71 ? -11.095 -0.281 13.310 1.00 89.56 71 SER A N 1
ATOM 544 C CA . SER A 1 71 ? -10.799 -0.354 14.738 1.00 89.56 71 SER A CA 1
ATOM 545 C C . SER A 1 71 ? -10.280 -1.753 15.070 1.00 89.56 71 SER A C 1
ATOM 547 O O . SER A 1 71 ? -10.780 -2.731 14.502 1.00 89.56 71 SER A O 1
ATOM 549 N N . PRO A 1 72 ? -9.286 -1.886 15.959 1.00 88.00 72 PRO A N 1
ATOM 550 C CA . PRO A 1 72 ? -8.905 -3.196 16.468 1.00 88.00 72 PRO A CA 1
ATOM 551 C C . PRO A 1 72 ? -10.075 -3.827 17.252 1.00 88.00 72 PRO A C 1
ATOM 553 O O . PRO A 1 72 ? -10.921 -3.099 17.783 1.00 88.00 72 PRO A O 1
ATOM 556 N N . PRO A 1 73 ? -10.156 -5.169 17.337 1.00 90.69 73 PRO A N 1
ATOM 557 C CA . PRO A 1 73 ? -11.134 -5.830 18.195 1.00 90.69 73 PRO A CA 1
ATOM 558 C C . PRO A 1 73 ? -11.007 -5.364 19.656 1.00 90.69 73 PRO A C 1
ATOM 560 O O . PRO A 1 73 ? -9.891 -5.073 20.101 1.00 90.69 73 PRO A O 1
ATOM 563 N N . PRO A 1 74 ? -12.107 -5.329 20.431 1.00 92.25 74 PRO A N 1
ATOM 564 C CA . PRO A 1 74 ? -12.062 -4.918 21.833 1.00 92.25 74 PRO A CA 1
ATOM 565 C C . PRO A 1 74 ? -11.004 -5.690 22.634 1.00 92.25 74 PRO A C 1
ATOM 567 O O . PRO A 1 74 ? -10.900 -6.909 22.520 1.00 92.25 74 PRO A O 1
ATOM 570 N N . GLY A 1 75 ? -10.206 -4.974 23.430 1.00 91.12 75 GLY A N 1
ATOM 571 C CA . GLY A 1 75 ? -9.114 -5.553 24.224 1.00 91.12 75 GLY A CA 1
ATOM 572 C C . GLY A 1 75 ? -7.811 -5.811 23.456 1.00 91.12 75 GLY A C 1
ATOM 573 O O . GLY A 1 75 ? -6.836 -6.253 24.059 1.00 91.12 75 GLY A O 1
ATOM 574 N N . THR A 1 76 ? -7.756 -5.521 22.152 1.00 90.56 76 THR A N 1
ATOM 575 C CA . THR A 1 76 ? -6.529 -5.660 21.356 1.00 90.56 76 THR A CA 1
ATOM 576 C C . THR A 1 76 ? -5.727 -4.360 21.362 1.00 90.56 76 THR A C 1
ATOM 578 O O . THR A 1 76 ? -6.195 -3.334 20.876 1.00 90.56 76 THR A O 1
ATOM 581 N N . VAL A 1 77 ? -4.484 -4.427 21.842 1.00 88.69 77 VAL A N 1
ATOM 582 C CA . VAL A 1 77 ? -3.483 -3.356 21.719 1.00 88.69 77 VAL A CA 1
ATOM 583 C C . VAL A 1 77 ? -2.375 -3.785 20.766 1.00 88.69 77 VAL A C 1
ATOM 585 O O . VAL A 1 77 ? -1.918 -4.927 20.794 1.00 88.69 77 VAL A O 1
ATOM 588 N N . TYR A 1 78 ? -1.928 -2.866 19.920 1.00 83.81 78 TYR A N 1
ATOM 589 C CA . TYR A 1 78 ? -0.872 -3.100 18.943 1.00 83.81 78 TYR A CA 1
ATOM 590 C C . TYR A 1 78 ? 0.212 -2.022 19.035 1.00 83.81 78 TYR A C 1
ATOM 592 O O . TYR A 1 78 ? 0.025 -0.954 19.621 1.00 83.81 78 TYR A O 1
ATOM 600 N N . ARG A 1 79 ? 1.397 -2.324 18.496 1.00 84.62 79 ARG A N 1
ATOM 601 C CA . ARG A 1 79 ? 2.573 -1.455 18.596 1.00 84.62 79 ARG A CA 1
ATOM 602 C C . ARG A 1 79 ? 2.786 -0.674 17.302 1.00 84.62 79 ARG A C 1
ATOM 604 O O . ARG A 1 79 ? 2.945 -1.262 16.237 1.00 84.62 79 ARG A O 1
ATOM 611 N N . VAL A 1 80 ? 2.862 0.650 17.415 1.00 80.31 80 VAL A N 1
ATOM 612 C CA . VAL A 1 80 ? 3.234 1.570 16.331 1.00 80.31 80 VAL A CA 1
ATOM 613 C C . VAL A 1 80 ? 4.523 2.281 16.731 1.00 80.31 80 VAL A C 1
ATOM 615 O O . VAL A 1 80 ? 4.533 3.120 17.634 1.00 80.31 80 VAL A O 1
ATOM 618 N N . GLY A 1 81 ? 5.640 1.917 16.095 1.00 81.50 81 GLY A N 1
ATOM 619 C CA . GLY A 1 81 ? 6.968 2.373 16.517 1.00 81.50 81 GLY A CA 1
ATOM 620 C C . GLY A 1 81 ? 7.284 1.887 17.933 1.00 81.50 81 GLY A C 1
ATOM 621 O O . GLY A 1 81 ? 7.376 0.686 18.165 1.00 81.50 81 GLY A O 1
ATOM 622 N N . ASN A 1 82 ? 7.410 2.809 18.890 1.00 87.62 82 ASN A N 1
ATOM 623 C CA . ASN A 1 82 ? 7.623 2.495 20.312 1.00 87.62 82 ASN A CA 1
ATOM 624 C C . ASN A 1 82 ? 6.378 2.733 21.188 1.00 87.62 82 ASN A C 1
ATOM 626 O O . ASN A 1 82 ? 6.470 2.634 22.407 1.00 87.62 82 ASN A O 1
ATOM 630 N N . ARG A 1 83 ? 5.218 3.039 20.590 1.00 89.50 83 ARG A N 1
ATOM 631 C CA . ARG A 1 83 ? 3.958 3.306 21.301 1.00 89.50 83 ARG A CA 1
ATOM 632 C C . ARG A 1 83 ? 3.018 2.101 21.209 1.00 89.50 83 ARG A C 1
ATOM 634 O O . ARG A 1 83 ? 2.810 1.584 20.114 1.00 89.50 83 ARG A O 1
ATOM 641 N N . LEU A 1 84 ? 2.424 1.692 22.331 1.00 90.81 84 LEU A N 1
ATOM 642 C CA . LEU A 1 84 ? 1.269 0.784 22.356 1.00 90.81 84 LEU A CA 1
ATOM 643 C C . LEU A 1 84 ? -0.021 1.592 22.178 1.00 90.81 84 LEU A C 1
ATOM 645 O O . LEU A 1 84 ? -0.158 2.663 22.767 1.00 90.81 84 LEU A O 1
ATOM 649 N N . THR A 1 85 ? -0.941 1.112 21.347 1.00 88.81 85 THR A N 1
ATOM 650 C CA . THR A 1 85 ? -2.186 1.816 21.023 1.00 88.81 85 THR A CA 1
ATOM 651 C C . THR A 1 85 ? -3.292 0.840 20.627 1.00 88.81 85 THR A C 1
ATOM 653 O O . THR A 1 85 ? -3.023 -0.251 20.131 1.00 88.81 85 THR A O 1
ATOM 656 N N . ASP A 1 86 ? -4.534 1.245 20.850 1.00 90.19 86 ASP A N 1
ATOM 657 C CA . ASP A 1 86 ? -5.780 0.611 20.413 1.00 90.19 86 ASP A CA 1
ATOM 658 C C . ASP A 1 86 ? -6.570 1.519 19.445 1.00 90.19 86 ASP A C 1
ATOM 660 O O . ASP A 1 86 ? -7.732 1.264 19.130 1.00 90.19 86 ASP A O 1
ATOM 664 N N . GLU A 1 87 ? -5.945 2.593 18.951 1.00 90.62 87 GLU A N 1
ATOM 665 C CA . GLU A 1 87 ? -6.589 3.546 18.049 1.00 90.62 87 GLU A CA 1
ATOM 666 C C . GLU A 1 87 ? -6.969 2.882 16.709 1.00 90.62 87 GLU A C 1
ATOM 668 O O . GLU A 1 87 ? -6.352 1.895 16.297 1.00 90.62 87 GLU A O 1
ATOM 673 N N . PRO A 1 88 ? -7.945 3.422 15.961 1.00 89.94 88 PRO A N 1
ATOM 674 C CA . PRO A 1 88 ? -8.223 2.961 14.606 1.00 89.94 88 PRO A CA 1
ATOM 675 C C . PRO A 1 88 ? -7.020 3.134 13.662 1.00 89.94 88 PRO A C 1
ATOM 677 O O . PRO A 1 88 ? -6.347 4.169 13.667 1.00 89.94 88 PRO A O 1
ATOM 680 N N . TYR A 1 89 ? -6.790 2.148 12.798 1.00 87.12 89 TYR A N 1
ATOM 681 C CA . TYR A 1 89 ? -5.724 2.130 11.795 1.00 87.12 89 TYR A CA 1
ATOM 682 C C . TYR A 1 89 ? -6.282 2.170 10.370 1.00 87.12 89 TYR A C 1
ATOM 684 O O . TYR A 1 89 ? -7.451 1.870 10.127 1.00 87.12 89 TYR A O 1
ATOM 692 N N . VAL A 1 90 ? -5.441 2.554 9.410 1.00 89.50 90 VAL A N 1
ATOM 693 C CA . VAL A 1 90 ? -5.755 2.470 7.980 1.00 89.50 90 VAL A CA 1
ATOM 694 C C . VAL A 1 90 ? -5.248 1.128 7.458 1.00 89.50 90 VAL A C 1
ATOM 696 O O . VAL A 1 90 ? -4.080 0.789 7.619 1.00 89.50 90 VAL A O 1
ATOM 699 N N . LEU A 1 91 ? -6.112 0.345 6.828 1.00 88.38 91 LEU A N 1
ATOM 700 C CA . LEU A 1 91 ? -5.735 -0.864 6.108 1.00 88.38 91 LEU A CA 1
ATOM 701 C C . LEU A 1 91 ? -5.687 -0.542 4.617 1.00 88.38 91 LEU A C 1
ATOM 703 O O . 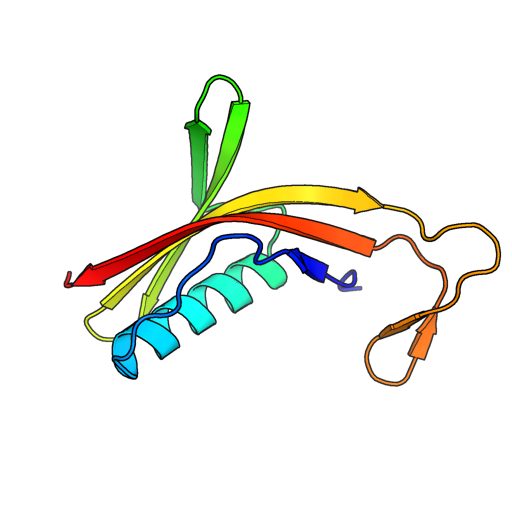LEU A 1 91 ? -6.705 -0.151 4.057 1.00 88.38 91 LEU A O 1
ATOM 707 N N . LEU A 1 92 ? -4.530 -0.716 3.985 1.00 89.81 92 LEU A N 1
ATOM 708 C CA . LEU A 1 92 ? -4.375 -0.703 2.536 1.00 89.81 92 LEU A CA 1
ATOM 709 C C . LEU A 1 92 ? -4.414 -2.131 2.001 1.00 89.81 92 LEU A C 1
ATOM 711 O O . LEU A 1 92 ? -3.552 -2.955 2.305 1.00 89.81 92 LEU A O 1
ATOM 715 N N . SER A 1 93 ? -5.395 -2.404 1.154 1.00 88.50 93 SER A N 1
ATOM 716 C CA . SER A 1 93 ? -5.483 -3.650 0.401 1.00 88.50 93 SER A CA 1
ATOM 717 C C . SER A 1 93 ? -4.958 -3.404 -1.003 1.00 88.50 93 SER A C 1
ATOM 719 O O . SER A 1 93 ? -5.630 -2.759 -1.816 1.00 88.50 93 SER A O 1
ATOM 721 N N . ILE A 1 94 ? -3.748 -3.885 -1.281 1.00 87.81 94 ILE A N 1
ATOM 722 C CA . ILE A 1 94 ? -3.132 -3.736 -2.596 1.00 87.81 94 ILE A CA 1
ATOM 723 C C . ILE A 1 94 ? -3.722 -4.785 -3.536 1.00 87.81 94 ILE A C 1
ATOM 725 O O . ILE A 1 94 ? -3.776 -5.966 -3.213 1.00 87.81 94 ILE A O 1
ATOM 729 N N . ARG A 1 95 ? -4.204 -4.346 -4.699 1.00 84.19 95 ARG A N 1
ATOM 730 C CA . ARG A 1 95 ? -4.797 -5.218 -5.723 1.00 84.19 95 ARG A CA 1
ATOM 731 C C . ARG A 1 95 ? -3.805 -5.556 -6.822 1.00 84.19 95 ARG A C 1
ATOM 733 O O . ARG A 1 95 ? -3.740 -6.699 -7.254 1.00 84.19 95 ARG A O 1
ATOM 740 N N . HIS A 1 96 ? -3.043 -4.558 -7.263 1.00 81.56 96 HIS A N 1
ATOM 741 C CA . HIS A 1 96 ? -2.054 -4.715 -8.322 1.00 81.56 96 HIS A CA 1
ATOM 742 C C . HIS A 1 96 ? -0.828 -3.859 -8.039 1.00 81.56 96 HIS A C 1
ATOM 744 O O . HIS A 1 96 ? -0.942 -2.739 -7.536 1.00 81.56 96 HIS A O 1
ATOM 750 N N . MET A 1 97 ? 0.330 -4.380 -8.426 1.00 84.81 97 MET A N 1
ATOM 751 C CA . MET A 1 97 ? 1.583 -3.644 -8.490 1.00 84.81 97 MET A CA 1
ATOM 752 C C . MET A 1 97 ? 2.169 -3.831 -9.880 1.00 84.81 97 MET A C 1
ATOM 754 O O . MET A 1 97 ? 2.160 -4.938 -10.415 1.00 84.81 97 MET A O 1
ATOM 758 N N . VAL A 1 98 ? 2.643 -2.743 -10.469 1.00 85.00 98 VAL A N 1
ATOM 759 C CA . VAL A 1 98 ? 3.253 -2.742 -11.795 1.00 85.00 98 VAL A CA 1
ATOM 760 C C . VAL A 1 98 ? 4.519 -1.909 -11.760 1.00 85.00 98 VAL A C 1
ATOM 762 O O . VAL A 1 98 ? 4.582 -0.873 -11.098 1.00 85.00 98 VAL A O 1
ATOM 765 N N . VAL A 1 99 ? 5.526 -2.363 -12.489 1.00 84.56 99 VAL A N 1
ATOM 766 C CA . VAL A 1 99 ? 6.756 -1.624 -12.734 1.00 84.56 99 VAL A CA 1
ATOM 767 C C . VAL A 1 99 ? 7.067 -1.726 -14.216 1.00 84.56 99 VAL A C 1
ATOM 769 O O . VAL A 1 99 ? 6.868 -2.772 -14.832 1.00 84.56 99 VAL A O 1
ATOM 772 N N . GLY A 1 100 ? 7.480 -0.614 -14.802 1.00 81.00 100 GLY A N 1
ATOM 773 C CA . GLY A 1 100 ? 7.820 -0.529 -16.208 1.00 81.00 100 GLY A CA 1
ATOM 774 C C . GLY A 1 100 ? 9.032 0.357 -16.422 1.00 81.00 100 GLY A C 1
ATOM 775 O O . GLY A 1 100 ? 9.388 1.196 -15.589 1.00 81.00 100 GLY A O 1
ATOM 776 N N . THR A 1 101 ? 9.665 0.175 -17.569 1.00 77.50 101 THR A N 1
ATOM 777 C CA . THR A 1 101 ? 10.636 1.126 -18.100 1.00 77.50 101 THR A CA 1
ATOM 778 C C . THR A 1 101 ? 9.894 2.306 -18.710 1.00 77.50 101 THR A C 1
ATOM 780 O O . THR A 1 101 ? 8.864 2.115 -19.360 1.00 77.50 101 THR A O 1
ATOM 783 N N . ARG A 1 102 ? 10.400 3.518 -18.479 1.00 64.81 102 ARG A N 1
ATOM 784 C CA . ARG A 1 102 ? 9.874 4.717 -19.134 1.00 64.81 102 ARG A CA 1
ATOM 785 C C . ARG A 1 102 ? 10.191 4.732 -20.628 1.00 64.81 102 ARG A C 1
ATOM 787 O O . ARG A 1 102 ? 11.295 4.268 -20.986 1.00 64.81 102 ARG A O 1
#

Secondary structure (DSSP, 8-state):
-PPPEEEE-TTPPPPSSHHHHHHHHHHHHHHHH-TT--SEEEEETTEEEEEEEEEETTEEEEEEEEEEEEPPPTT--EEETTEEE-S-EEEEEEEEEEEEE-